Protein AF-A0A419WF63-F1 (afdb_monomer)

Mean predicted aligned error: 5.13 Å

Nearest PDB structures (foldseek):
  6sdk-assembly1_B  TM=6.895E-01  e=1.763E-03  Bacillus subtilis subsp. subtilis str. 168
  7bnk-assembly1_B  TM=6.794E-01  e=8.499E-03  Myxococcus xanthus DK 1622
  7o0n-assembly1_B  TM=6.774E-01  e=3.593E-02  Myxococcus xanthus DK 1622
  6ky4-assembly1_A  TM=5.659E-01  e=2.589E-02  Arabidopsis thaliana
  4dlp-assembly2_B  TM=2.815E-01  e=1.608E+00  Brucella abortus 2308

pLDDT: mean 89.24, std 10.13, range [53.69, 98.31]

Radius of gyration: 15.7 Å; Cα contacts (8 Å, |Δi|>4): 218; chains: 1; bounding box: 46×30×41 Å

Organism: NCBI:txid1117708

Solvent-accessible surface area (backbone atoms only — not comparable to full-atom values): 8240 Å² total; per-residue (Å²): 133,86,55,66,66,79,75,42,56,89,42,54,44,80,45,78,45,80,51,104,86,47,76,48,74,48,47,28,34,39,41,54,63,49,49,36,69,74,64,72,48,80,87,48,65,48,57,63,70,63,48,51,56,51,47,52,51,39,29,74,73,64,76,38,81,60,67,43,36,78,77,66,29,45,83,47,78,40,52,57,87,65,46,28,40,58,71,53,59,42,48,77,80,53,86,74,91,60,62,74,84,54,64,25,34,31,42,36,42,96,90,47,39,31,56,74,43,47,64,59,38,53,50,54,33,51,77,71,68,48,60,62,45,51,21,27,31,39,78,54,134

Structure (mmCIF, N/CA/C/O backbone):
data_AF-A0A419WF63-F1
#
_entry.id   AF-A0A419WF63-F1
#
loop_
_atom_site.group_PDB
_atom_site.id
_atom_site.type_symbol
_atom_site.label_atom_id
_atom_site.label_alt_id
_atom_site.label_comp_id
_atom_site.label_asym_id
_atom_site.label_entity_id
_atom_site.label_seq_id
_atom_site.pdbx_PDB_ins_code
_atom_site.Cartn_x
_atom_site.Cartn_y
_atom_site.Cartn_z
_atom_site.occupancy
_atom_site.B_iso_or_equiv
_atom_site.auth_seq_id
_atom_site.auth_comp_id
_atom_site.auth_asym_id
_atom_site.auth_atom_id
_atom_site.pdbx_PDB_model_num
ATOM 1 N N . MET A 1 1 ? 4.260 -15.904 -16.382 1.00 57.34 1 MET A N 1
ATOM 2 C CA . MET A 1 1 ? 3.891 -14.685 -15.631 1.00 57.34 1 MET A CA 1
ATOM 3 C C . MET A 1 1 ? 4.779 -13.589 -16.200 1.00 57.34 1 MET A C 1
ATOM 5 O O . MET A 1 1 ? 5.978 -13.818 -16.216 1.00 57.34 1 MET A O 1
ATOM 9 N N . MET A 1 2 ? 4.227 -12.535 -16.814 1.00 60.78 2 MET A N 1
ATOM 10 C CA . MET A 1 2 ? 5.056 -11.468 -17.409 1.00 60.78 2 MET A CA 1
ATOM 11 C C . MET A 1 2 ? 5.695 -10.634 -16.300 1.00 60.78 2 MET A C 1
ATOM 13 O O . MET A 1 2 ? 5.027 -10.343 -15.305 1.00 60.78 2 MET A O 1
ATOM 17 N N . ASP A 1 3 ? 6.964 -10.277 -16.475 1.00 82.31 3 ASP A N 1
ATOM 18 C CA . ASP A 1 3 ? 7.713 -9.463 -15.522 1.00 82.31 3 ASP A CA 1
ATOM 19 C C . ASP A 1 3 ? 7.171 -8.023 -15.523 1.00 82.31 3 ASP A C 1
ATOM 21 O O . ASP A 1 3 ? 6.887 -7.441 -16.575 1.00 82.31 3 ASP A O 1
ATOM 25 N N . VAL A 1 4 ? 7.013 -7.430 -14.337 1.00 85.00 4 VAL A N 1
ATOM 26 C CA . VAL A 1 4 ? 6.585 -6.031 -14.203 1.00 85.00 4 VAL A CA 1
ATOM 27 C C . VAL A 1 4 ? 7.586 -5.078 -14.855 1.00 85.00 4 VAL A C 1
ATOM 29 O O . VAL A 1 4 ? 7.183 -4.040 -15.377 1.00 85.00 4 VAL A O 1
ATOM 32 N N . ARG A 1 5 ? 8.864 -5.471 -14.901 1.00 87.44 5 ARG A N 1
ATOM 33 C CA . ARG A 1 5 ? 9.938 -4.719 -15.550 1.00 87.44 5 ARG A CA 1
ATOM 34 C C . ARG A 1 5 ? 9.755 -4.610 -17.056 1.00 87.44 5 ARG A C 1
ATOM 36 O O . ARG A 1 5 ? 10.025 -3.568 -17.639 1.00 87.44 5 ARG A O 1
ATOM 43 N N . GLU A 1 6 ? 9.268 -5.678 -17.681 1.00 88.25 6 GLU A N 1
ATOM 44 C CA . GLU A 1 6 ? 8.991 -5.704 -19.118 1.00 88.25 6 GLU A CA 1
ATOM 45 C C . GLU A 1 6 ? 7.704 -4.952 -19.453 1.00 88.25 6 GLU A C 1
ATOM 47 O O . GLU A 1 6 ? 7.590 -4.338 -20.512 1.00 88.25 6 GLU A O 1
ATOM 52 N N . ARG A 1 7 ? 6.714 -5.016 -18.555 1.00 88.06 7 ARG A N 1
ATOM 53 C CA . ARG A 1 7 ? 5.381 -4.463 -18.803 1.00 88.06 7 ARG A CA 1
ATOM 54 C C . ARG A 1 7 ? 5.281 -2.962 -18.534 1.00 88.06 7 ARG A C 1
ATOM 56 O O . ARG A 1 7 ? 4.489 -2.308 -19.204 1.00 88.06 7 ARG A O 1
ATOM 63 N N . PHE A 1 8 ? 6.036 -2.449 -17.565 1.00 90.12 8 PHE A N 1
ATOM 64 C CA . PHE A 1 8 ? 6.005 -1.042 -17.152 1.00 90.12 8 PHE A CA 1
ATOM 65 C C . PHE A 1 8 ? 7.417 -0.451 -16.996 1.00 90.12 8 PHE A C 1
ATOM 67 O O . PHE A 1 8 ? 7.737 0.085 -15.928 1.00 90.12 8 PHE A O 1
ATOM 74 N N . PRO A 1 9 ? 8.290 -0.558 -18.016 1.00 91.50 9 PRO A N 1
ATOM 75 C CA . PRO A 1 9 ? 9.670 -0.081 -17.930 1.00 91.50 9 PRO A CA 1
ATOM 76 C C . PRO A 1 9 ? 9.757 1.421 -17.627 1.00 91.50 9 PRO A C 1
ATOM 78 O O . PRO A 1 9 ? 10.690 1.873 -16.972 1.00 91.50 9 PRO A O 1
ATOM 81 N N . GLU A 1 10 ? 8.766 2.202 -18.056 1.00 92.62 10 GLU A N 1
ATOM 82 C CA . GLU A 1 10 ? 8.685 3.645 -17.840 1.00 92.62 10 GLU A CA 1
ATOM 83 C C . GLU A 1 10 ? 8.374 4.039 -16.390 1.00 92.62 10 GLU A C 1
ATOM 85 O O . GLU A 1 10 ? 8.573 5.191 -16.005 1.00 92.62 10 GLU A O 1
ATOM 90 N N . LEU A 1 11 ? 7.871 3.098 -15.587 1.00 93.75 11 LEU A N 1
ATOM 91 C CA . LEU A 1 11 ? 7.543 3.324 -14.180 1.00 93.75 11 LEU A CA 1
ATOM 92 C C . LEU A 1 11 ? 8.680 2.918 -13.238 1.00 93.75 11 LEU A C 1
ATOM 94 O O . LEU A 1 11 ? 8.562 3.140 -12.030 1.00 93.75 11 LEU A O 1
ATOM 98 N N . LEU A 1 12 ? 9.747 2.315 -13.767 1.00 92.50 12 LEU A N 1
ATOM 99 C CA . LEU A 1 12 ? 10.882 1.836 -12.988 1.00 92.50 12 LEU A CA 1
ATOM 100 C C . LEU A 1 12 ? 11.813 2.983 -12.599 1.00 92.50 12 LEU A C 1
ATOM 102 O O . LEU A 1 12 ? 12.101 3.882 -13.390 1.00 92.50 12 LEU A O 1
ATOM 106 N N . GLN A 1 13 ? 12.326 2.919 -11.376 1.00 88.31 13 GLN A N 1
ATOM 107 C CA . GLN A 1 13 ? 13.391 3.785 -10.890 1.00 88.31 13 GLN A CA 1
ATOM 108 C C . GLN A 1 13 ? 14.391 2.953 -10.097 1.00 88.31 13 GLN A C 1
ATOM 110 O O . GLN A 1 13 ? 14.017 2.211 -9.190 1.00 88.31 13 GLN A O 1
ATOM 115 N N . THR A 1 14 ? 15.674 3.105 -10.402 1.00 83.25 14 THR A N 1
ATOM 116 C CA . THR A 1 14 ? 16.739 2.492 -9.605 1.00 83.25 14 THR A CA 1
ATOM 117 C C . THR A 1 14 ? 17.102 3.426 -8.461 1.00 83.25 14 THR A C 1
ATOM 119 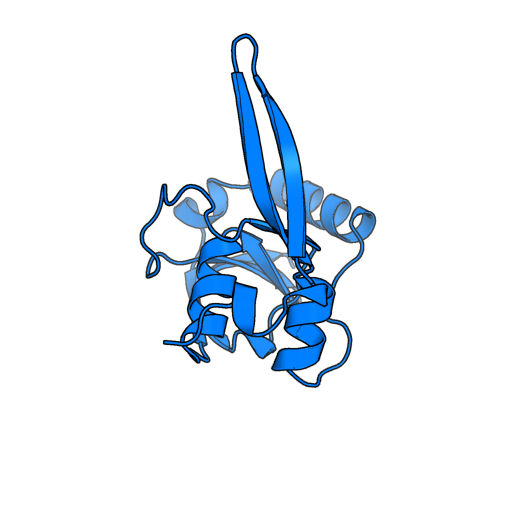O O . THR A 1 14 ? 17.453 4.585 -8.691 1.00 83.25 14 THR A O 1
ATOM 122 N N . ARG A 1 15 ? 17.039 2.929 -7.224 1.00 78.25 15 ARG A N 1
ATOM 123 C CA . ARG A 1 15 ? 17.552 3.633 -6.048 1.00 78.25 15 ARG A CA 1
ATOM 124 C C . ARG A 1 15 ? 18.848 3.006 -5.576 1.00 78.25 15 ARG A C 1
ATOM 126 O O . ARG A 1 15 ? 18.944 1.793 -5.417 1.00 78.25 15 ARG A O 1
ATOM 133 N N . GLU A 1 16 ? 19.819 3.859 -5.282 1.00 76.44 16 GLU A N 1
ATOM 134 C CA . GLU A 1 16 ? 21.054 3.471 -4.615 1.00 76.44 16 GLU A CA 1
ATOM 135 C C . GLU A 1 16 ? 20.925 3.722 -3.113 1.00 76.44 16 GLU A C 1
ATOM 137 O O . GLU A 1 16 ? 20.602 4.827 -2.672 1.00 76.44 16 GLU A O 1
ATOM 142 N N . TYR A 1 17 ? 21.185 2.695 -2.310 1.00 68.31 17 TYR A N 1
ATOM 143 C CA . TYR A 1 17 ? 21.267 2.809 -0.862 1.00 68.31 17 TYR A CA 1
ATOM 144 C C . TYR A 1 17 ? 22.699 2.566 -0.403 1.00 68.31 17 TYR A C 1
ATOM 146 O O . TYR A 1 17 ? 23.250 1.475 -0.571 1.00 68.31 17 TYR A O 1
ATOM 154 N N . VAL A 1 18 ? 23.298 3.597 0.190 1.00 73.12 18 VAL A N 1
ATOM 155 C CA . VAL A 1 18 ? 24.659 3.539 0.723 1.00 73.12 18 VAL A CA 1
ATOM 156 C C . VAL A 1 18 ? 24.606 3.013 2.153 1.00 73.12 18 VAL A C 1
ATOM 158 O O . VAL A 1 18 ? 24.141 3.692 3.068 1.00 73.12 18 VAL A O 1
ATOM 161 N N . LYS A 1 19 ? 25.108 1.797 2.358 1.00 67.56 19 LYS A N 1
ATOM 162 C CA . LYS A 1 19 ? 25.420 1.253 3.682 1.00 67.56 19 LYS A CA 1
ATOM 163 C C . LYS A 1 19 ? 26.885 1.531 4.021 1.00 67.56 19 LYS A C 1
ATOM 165 O O . LYS A 1 19 ? 27.690 1.736 3.116 1.00 67.56 19 LYS A O 1
ATOM 170 N N . PRO A 1 20 ? 27.290 1.429 5.303 1.00 68.69 20 PRO A N 1
ATOM 171 C CA . PRO A 1 20 ? 28.666 1.700 5.735 1.00 68.69 20 PRO A CA 1
ATOM 172 C C . PRO A 1 20 ? 29.787 0.899 5.035 1.00 68.69 20 PRO A C 1
ATOM 174 O O . PRO A 1 20 ? 30.954 1.191 5.277 1.00 68.69 20 PRO A O 1
ATOM 177 N N . LYS A 1 21 ? 29.475 -0.120 4.212 1.00 71.38 21 LYS A N 1
ATOM 178 C CA . LYS A 1 21 ? 30.453 -0.962 3.490 1.00 71.38 21 LYS A CA 1
ATOM 179 C C . LYS A 1 21 ? 30.020 -1.410 2.083 1.00 71.38 21 LYS A C 1
ATOM 181 O O . LYS A 1 21 ? 30.763 -2.145 1.443 1.00 71.38 21 LYS A O 1
ATOM 186 N N . GLU A 1 22 ? 28.841 -1.013 1.611 1.00 67.44 22 GLU A N 1
ATOM 187 C CA . GLU A 1 22 ? 28.312 -1.435 0.309 1.00 67.44 22 GLU A CA 1
ATOM 188 C C . GLU A 1 22 ? 27.310 -0.406 -0.223 1.00 67.44 22 GLU A C 1
ATOM 190 O O . GLU A 1 22 ? 26.554 0.184 0.550 1.00 67.44 22 GLU A O 1
ATOM 195 N N . THR A 1 23 ? 27.278 -0.221 -1.540 1.00 69.31 23 THR A N 1
ATOM 196 C CA . THR A 1 23 ? 26.152 0.429 -2.216 1.00 69.31 23 THR A CA 1
ATOM 197 C C . THR A 1 23 ? 25.271 -0.672 -2.779 1.00 69.31 23 THR A C 1
ATOM 199 O O . THR A 1 23 ? 25.721 -1.460 -3.609 1.00 69.31 23 THR A O 1
ATOM 202 N N . VAL A 1 24 ? 24.024 -0.740 -2.321 1.00 71.75 24 VAL A N 1
ATOM 203 C CA . VAL A 1 24 ? 23.032 -1.682 -2.845 1.00 71.75 24 VAL A CA 1
ATOM 204 C C . VAL A 1 24 ? 22.085 -0.903 -3.741 1.00 71.75 24 VAL A C 1
ATOM 206 O O . VAL A 1 24 ? 21.424 0.026 -3.279 1.00 71.75 24 VAL A O 1
ATOM 209 N N . SER A 1 25 ? 22.030 -1.273 -5.018 1.00 72.44 25 SER A N 1
ATOM 210 C CA . SER A 1 25 ? 21.000 -0.779 -5.930 1.00 72.44 25 SER A CA 1
ATOM 211 C C . SER A 1 25 ? 19.788 -1.694 -5.853 1.00 72.44 25 SER A C 1
ATOM 213 O O . SER A 1 25 ? 19.939 -2.913 -5.923 1.00 72.44 25 SER A O 1
ATOM 215 N N . TYR A 1 26 ? 18.597 -1.123 -5.724 1.00 76.88 26 TYR A N 1
ATOM 216 C CA . TYR A 1 26 ? 17.349 -1.861 -5.877 1.00 76.88 26 TYR A CA 1
ATOM 217 C C . TYR A 1 26 ? 16.387 -1.079 -6.762 1.00 76.88 26 TYR A C 1
ATOM 219 O O . TYR A 1 26 ? 16.403 0.153 -6.802 1.00 76.88 26 TYR A O 1
ATOM 227 N N . GLU A 1 27 ? 15.564 -1.810 -7.502 1.00 87.00 27 GLU A N 1
ATOM 228 C CA . GLU A 1 27 ? 14.550 -1.219 -8.364 1.00 87.00 27 GLU A CA 1
ATOM 229 C C . GLU A 1 27 ? 13.253 -1.016 -7.586 1.00 87.00 27 GLU A C 1
ATOM 231 O O . GLU A 1 27 ? 12.747 -1.921 -6.913 1.00 87.00 27 GLU A O 1
ATOM 236 N N . GLU A 1 28 ? 12.701 0.183 -7.704 1.00 91.75 28 GLU A N 1
ATOM 237 C CA . GLU A 1 28 ? 11.350 0.522 -7.290 1.00 91.75 28 GLU A CA 1
ATOM 238 C C . GLU A 1 28 ? 10.475 0.760 -8.517 1.00 91.75 28 GLU A C 1
ATOM 240 O O . GLU A 1 28 ? 10.945 1.158 -9.582 1.00 91.75 28 GLU A O 1
ATOM 245 N N . ILE A 1 29 ? 9.173 0.567 -8.341 1.00 93.25 29 ILE A N 1
ATOM 246 C CA . ILE A 1 29 ? 8.160 1.031 -9.279 1.00 93.25 29 ILE A CA 1
ATOM 247 C C . ILE A 1 29 ? 7.446 2.254 -8.705 1.00 93.25 29 ILE A C 1
ATOM 249 O O . ILE A 1 29 ? 7.163 2.314 -7.503 1.00 93.25 29 ILE A O 1
ATOM 253 N N . ASN A 1 30 ? 7.093 3.211 -9.564 1.00 94.94 30 ASN A N 1
ATOM 254 C CA . ASN A 1 30 ? 6.113 4.243 -9.241 1.00 94.94 30 ASN A CA 1
ATOM 255 C C . ASN A 1 30 ? 4.731 3.594 -9.071 1.00 94.94 30 ASN A C 1
ATOM 257 O O . ASN A 1 30 ? 3.987 3.373 -10.030 1.00 94.94 30 ASN A O 1
ATOM 261 N N . PHE A 1 31 ? 4.400 3.272 -7.825 1.00 94.62 31 PHE A N 1
ATOM 262 C CA . PHE A 1 31 ? 3.196 2.547 -7.458 1.00 94.62 31 PHE A CA 1
ATOM 263 C C . PHE A 1 31 ? 1.925 3.369 -7.692 1.00 94.62 31 PHE A C 1
ATOM 265 O O . PHE A 1 31 ? 0.897 2.794 -8.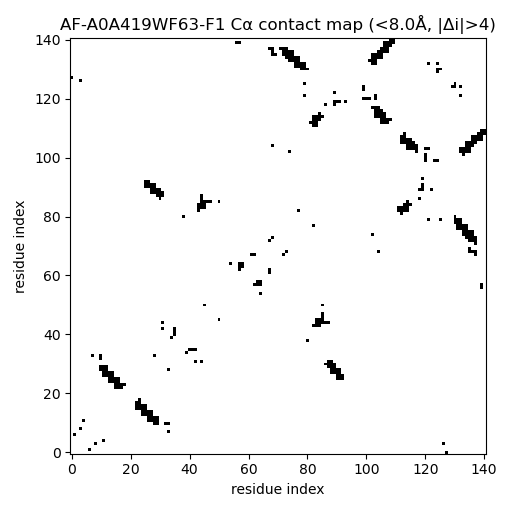044 1.00 94.62 31 PHE A O 1
ATOM 272 N N . ARG A 1 32 ? 1.990 4.704 -7.574 1.00 95.31 32 ARG A N 1
ATOM 273 C CA . ARG A 1 32 ? 0.856 5.601 -7.868 1.00 95.31 32 ARG A CA 1
ATOM 274 C C . ARG A 1 32 ? 0.431 5.523 -9.322 1.00 95.31 32 ARG A C 1
ATOM 276 O O . ARG A 1 32 ? -0.735 5.253 -9.611 1.00 95.31 32 ARG A O 1
ATOM 283 N N . GLU A 1 33 ? 1.379 5.691 -10.236 1.00 94.69 33 GLU A N 1
ATOM 284 C CA . GLU A 1 33 ? 1.088 5.599 -11.667 1.00 94.69 33 GLU A CA 1
ATOM 285 C C . GLU A 1 33 ? 0.736 4.166 -12.084 1.00 94.69 33 GLU A C 1
ATOM 287 O O . GLU A 1 33 ? -0.231 3.966 -12.820 1.00 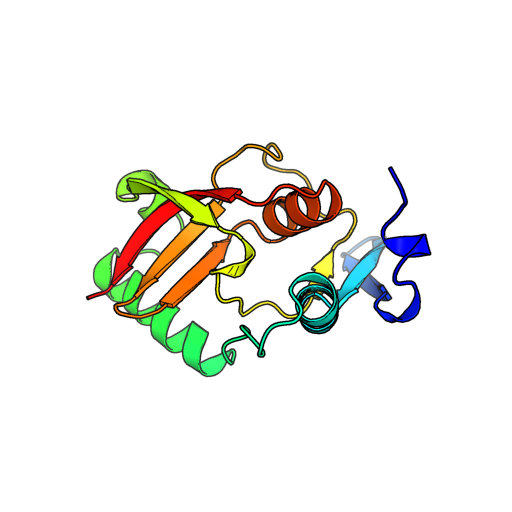94.69 33 GLU A O 1
ATOM 292 N N . PHE A 1 34 ? 1.420 3.161 -11.532 1.00 94.25 34 PHE A N 1
ATOM 293 C CA . PHE A 1 34 ? 1.080 1.753 -11.750 1.00 94.25 34 PHE A CA 1
ATOM 294 C C . PHE A 1 34 ? -0.372 1.442 -11.345 1.00 94.25 34 PHE A C 1
ATOM 296 O O . PHE A 1 34 ? -1.141 0.894 -12.137 1.00 94.25 34 PHE A O 1
ATOM 303 N N . ALA A 1 35 ? -0.785 1.831 -10.135 1.00 92.56 35 ALA A N 1
ATOM 304 C CA . ALA A 1 35 ? -2.134 1.588 -9.631 1.00 92.56 35 ALA A CA 1
ATOM 305 C C . ALA A 1 35 ? -3.201 2.294 -10.481 1.00 92.56 35 ALA A C 1
ATOM 307 O O . ALA A 1 35 ? -4.235 1.694 -10.781 1.00 92.56 35 ALA A O 1
ATOM 308 N N . LYS A 1 36 ? -2.943 3.531 -10.930 1.00 91.94 36 LYS A N 1
ATOM 309 C CA . LYS A 1 36 ? -3.840 4.268 -11.838 1.00 91.94 36 LYS A CA 1
ATOM 310 C C . LYS A 1 36 ? -4.030 3.535 -13.167 1.00 91.94 36 LYS A C 1
ATOM 312 O O . LYS A 1 36 ? -5.167 3.374 -13.614 1.00 91.94 36 LYS A O 1
ATOM 317 N N . GLN A 1 37 ? -2.945 3.039 -13.769 1.00 91.62 37 GLN A N 1
ATOM 318 C CA . GLN A 1 37 ? -3.015 2.278 -15.019 1.00 91.62 37 GLN A CA 1
ATOM 319 C C . GLN A 1 37 ? -3.779 0.952 -14.852 1.00 91.62 37 GLN A C 1
ATOM 321 O O . GLN A 1 37 ? -4.595 0.596 -15.707 1.00 91.62 37 GLN A O 1
ATOM 326 N N . ILE A 1 38 ? -3.554 0.228 -13.749 1.00 91.94 38 ILE A N 1
ATOM 327 C CA . ILE A 1 38 ? -4.176 -1.082 -13.505 1.00 91.94 38 ILE A CA 1
ATOM 328 C C . ILE A 1 38 ? -5.653 -0.966 -13.115 1.00 91.94 38 ILE A C 1
ATOM 330 O O . ILE A 1 38 ? -6.490 -1.695 -13.651 1.00 91.94 38 ILE A O 1
ATOM 334 N N . PHE A 1 39 ? -5.995 -0.076 -12.182 1.00 90.31 39 PHE A N 1
ATOM 335 C CA . PHE A 1 39 ? -7.359 0.026 -11.659 1.00 90.31 39 PHE A CA 1
ATOM 336 C C . PHE A 1 39 ? -8.285 0.871 -12.529 1.00 90.31 39 PHE A C 1
ATOM 338 O O . PHE A 1 39 ? -9.500 0.771 -12.356 1.00 90.31 39 PHE A O 1
ATOM 345 N N . LYS A 1 40 ? -7.740 1.671 -13.460 1.00 89.00 40 LYS A N 1
ATOM 346 C CA . LYS A 1 40 ? -8.506 2.615 -14.291 1.00 89.00 40 LYS A CA 1
ATOM 347 C C . LYS A 1 40 ? -9.448 3.481 -13.443 1.00 89.00 40 LYS A C 1
ATOM 349 O O . LYS A 1 40 ? -10.601 3.698 -13.810 1.00 89.00 40 LYS A O 1
ATOM 354 N N . SER A 1 41 ? -8.973 3.901 -12.273 1.00 80.44 41 SER A N 1
ATOM 355 C CA . SER A 1 41 ? -9.743 4.665 -11.296 1.00 80.44 41 SER A CA 1
ATOM 356 C C . SER A 1 41 ? -9.106 6.019 -11.031 1.00 80.44 41 SER A C 1
ATOM 358 O O . SER A 1 41 ? -7.933 6.231 -11.342 1.00 80.44 41 SER A O 1
ATOM 360 N N . ASP A 1 42 ? -9.870 6.885 -10.368 1.00 82.62 42 ASP A N 1
ATOM 361 C CA . ASP A 1 42 ? -9.339 8.095 -9.753 1.00 82.62 42 ASP A CA 1
ATOM 362 C C . ASP A 1 42 ? -8.190 7.775 -8.794 1.00 82.62 42 ASP A C 1
ATOM 364 O O . ASP A 1 42 ? -8.025 6.644 -8.316 1.00 82.62 42 ASP A O 1
ATOM 368 N N . ASP A 1 43 ? -7.400 8.806 -8.528 1.00 88.25 43 ASP A N 1
ATOM 369 C CA . ASP A 1 43 ? -6.236 8.730 -7.670 1.00 88.25 43 ASP A CA 1
ATOM 370 C C . ASP A 1 43 ? -6.623 8.384 -6.225 1.00 88.25 43 ASP A C 1
ATOM 372 O O . ASP A 1 43 ? -7.369 9.112 -5.569 1.00 88.25 43 ASP A O 1
ATOM 376 N N . LYS A 1 44 ? -6.120 7.247 -5.734 1.00 92.12 44 LYS A N 1
ATOM 377 C CA . LYS A 1 44 ? -6.385 6.741 -4.376 1.00 92.12 44 LYS A CA 1
ATOM 378 C C . LYS A 1 44 ? -5.244 7.023 -3.409 1.00 92.12 44 LYS A C 1
ATOM 380 O O . LYS A 1 44 ? -5.180 6.397 -2.351 1.00 92.12 44 LYS A O 1
ATOM 385 N N . PHE A 1 45 ? -4.341 7.932 -3.768 1.00 95.62 45 PHE A N 1
ATOM 386 C CA . PHE A 1 45 ? -3.215 8.299 -2.927 1.00 95.62 45 PHE A CA 1
ATOM 387 C C . PHE A 1 45 ? -3.579 9.483 -2.036 1.00 95.62 45 PHE A C 1
ATOM 389 O O . PHE A 1 45 ? -3.984 10.536 -2.522 1.00 95.62 45 PHE A O 1
ATOM 396 N N . ILE A 1 46 ? -3.463 9.288 -0.726 1.00 94.75 46 ILE A N 1
ATOM 397 C CA . ILE A 1 46 ? -3.567 10.360 0.261 1.00 94.75 46 ILE A CA 1
ATOM 398 C C . ILE A 1 46 ? -2.213 11.052 0.400 1.00 94.75 46 ILE A C 1
ATOM 400 O O . ILE A 1 46 ? -1.162 10.422 0.267 1.00 94.75 46 ILE A O 1
ATOM 404 N N . GLU A 1 47 ? -2.247 12.350 0.681 1.00 94.50 47 GLU A N 1
ATOM 405 C CA . GLU A 1 47 ? -1.037 13.137 0.884 1.00 94.50 47 GLU A CA 1
ATOM 406 C C . GLU A 1 47 ? -0.334 12.738 2.189 1.00 94.50 47 GLU A C 1
ATOM 408 O O . GLU A 1 47 ? -0.972 12.362 3.176 1.00 94.50 47 GLU A O 1
ATOM 413 N N . LEU A 1 48 ? 0.998 12.842 2.214 1.00 91.00 48 LEU A N 1
ATOM 414 C CA . LEU A 1 48 ? 1.800 12.384 3.355 1.00 91.00 48 LEU A CA 1
ATOM 415 C C . LEU A 1 48 ? 1.437 13.115 4.657 1.00 91.00 48 LEU A C 1
ATOM 417 O O . LEU A 1 48 ? 1.378 12.498 5.715 1.00 91.00 48 LEU A O 1
ATOM 421 N N . ASN A 1 49 ? 1.135 14.412 4.578 1.00 94.38 49 ASN A N 1
ATOM 422 C CA . ASN A 1 49 ? 0.715 15.189 5.745 1.00 94.38 49 ASN A CA 1
ATOM 423 C C . ASN A 1 49 ? -0.607 14.673 6.335 1.00 94.38 49 ASN A C 1
ATOM 425 O O . ASN A 1 49 ? -0.731 14.578 7.554 1.00 94.38 49 ASN A O 1
ATOM 429 N N . ASP A 1 50 ? -1.570 14.294 5.487 1.00 93.75 50 ASP A N 1
ATOM 430 C CA . ASP A 1 50 ? -2.837 13.708 5.939 1.00 93.75 50 ASP A CA 1
ATOM 431 C C . ASP A 1 50 ? -2.593 12.350 6.610 1.00 93.75 50 ASP A C 1
ATOM 433 O O . ASP A 1 50 ? -3.191 12.038 7.643 1.00 93.75 50 ASP A O 1
ATOM 437 N N . PHE A 1 51 ? -1.682 11.549 6.049 1.00 94.88 51 PHE A N 1
ATOM 438 C CA . PHE A 1 51 ? -1.286 10.272 6.635 1.00 94.88 51 PHE A CA 1
ATOM 439 C C . PHE A 1 51 ? -0.626 10.433 8.010 1.00 94.88 51 PHE A C 1
ATOM 441 O O . PHE A 1 51 ? -0.972 9.698 8.934 1.00 94.88 51 PHE A O 1
ATOM 448 N N . GLU A 1 52 ? 0.270 11.405 8.191 1.00 95.19 52 GLU A N 1
ATOM 449 C CA . GLU A 1 52 ? 0.916 11.641 9.488 1.00 95.19 52 GLU A CA 1
ATOM 450 C C . GLU A 1 52 ? -0.100 12.010 10.581 1.00 95.19 52 GLU A C 1
ATOM 452 O O . GLU A 1 52 ? 0.001 11.517 11.704 1.00 95.19 52 GLU A O 1
ATOM 457 N N . VAL A 1 53 ? -1.145 12.783 10.261 1.00 95.69 53 VAL A N 1
ATOM 458 C CA . VAL A 1 53 ? -2.242 13.073 11.209 1.00 95.69 53 VAL A CA 1
ATOM 459 C C . VAL A 1 53 ? -2.979 11.794 11.628 1.00 95.69 53 VAL A C 1
ATOM 461 O O . VAL A 1 53 ? -3.286 11.595 12.810 1.00 95.69 53 VAL A O 1
ATOM 464 N N . ILE A 1 54 ? -3.240 10.896 10.675 1.00 94.94 54 ILE A N 1
ATOM 465 C CA . ILE A 1 54 ? -3.865 9.594 10.945 1.00 94.94 54 ILE A CA 1
ATOM 466 C C . ILE A 1 54 ? -2.948 8.748 11.832 1.00 94.94 54 ILE A C 1
ATOM 468 O O . ILE A 1 54 ? -3.399 8.200 12.837 1.00 94.94 54 ILE A O 1
ATOM 472 N N . ARG A 1 55 ? -1.654 8.688 11.512 1.00 95.50 55 ARG A N 1
ATOM 473 C CA . ARG A 1 55 ? -0.653 7.947 12.283 1.00 95.50 55 ARG A CA 1
ATOM 474 C C . ARG A 1 55 ? -0.576 8.425 13.733 1.00 95.50 55 ARG A C 1
ATOM 476 O O . ARG A 1 55 ? -0.605 7.599 14.642 1.00 95.50 55 ARG A O 1
ATOM 483 N N . GLN A 1 56 ? -0.556 9.738 13.969 1.00 96.38 56 GLN A N 1
ATOM 484 C CA . GLN A 1 56 ? -0.585 10.284 15.332 1.00 96.38 56 GLN A CA 1
ATOM 485 C C . GLN A 1 56 ? -1.867 9.903 16.082 1.00 96.38 56 GLN A C 1
ATOM 487 O O . GLN A 1 56 ? -1.822 9.611 17.276 1.00 96.38 56 GLN A O 1
ATOM 492 N N . SER A 1 57 ? -3.002 9.831 15.384 1.00 95.69 57 SER A N 1
ATOM 493 C CA . SER A 1 57 ? -4.273 9.401 15.978 1.00 95.69 57 SER A CA 1
ATOM 494 C C . SER A 1 57 ? -4.249 7.921 16.391 1.00 95.69 57 SER A C 1
ATOM 496 O O . SER A 1 57 ? -4.784 7.575 17.445 1.00 95.69 57 SER A O 1
ATOM 498 N N . ILE A 1 58 ? -3.579 7.052 15.624 1.00 95.94 58 ILE A N 1
ATOM 499 C CA . ILE A 1 58 ? -3.348 5.639 15.987 1.00 95.94 58 ILE A CA 1
ATOM 500 C C . ILE A 1 58 ? -2.504 5.556 17.255 1.00 95.94 58 ILE A C 1
ATOM 502 O O . ILE A 1 58 ? -2.915 4.909 18.215 1.00 95.94 58 ILE A O 1
ATOM 506 N N . ILE A 1 59 ? -1.371 6.264 17.293 1.00 96.50 59 ILE A N 1
ATOM 507 C CA . ILE A 1 59 ? -0.488 6.299 18.467 1.00 96.50 59 ILE A CA 1
ATOM 508 C C . ILE A 1 59 ? -1.253 6.802 19.694 1.00 96.50 59 ILE A C 1
ATOM 510 O O . ILE A 1 59 ? -1.177 6.191 20.754 1.00 96.50 59 ILE A O 1
ATOM 514 N N . SER A 1 60 ? -2.044 7.867 19.555 1.00 96.56 60 SER A N 1
ATOM 515 C CA . SER A 1 60 ? -2.845 8.398 20.661 1.00 96.56 60 SER A CA 1
ATOM 516 C C . SER A 1 60 ? -3.929 7.428 21.145 1.00 96.56 60 SER A C 1
ATOM 518 O O . SER A 1 60 ? -4.280 7.465 22.321 1.00 96.56 60 SER A O 1
ATOM 520 N N . THR A 1 61 ? -4.486 6.596 20.259 1.00 95.88 61 THR A N 1
ATOM 521 C CA . THR A 1 61 ? -5.597 5.682 20.580 1.00 95.88 61 THR A CA 1
ATOM 522 C C . THR A 1 61 ? -5.100 4.354 21.151 1.00 95.88 61 THR A C 1
ATOM 524 O O . THR A 1 61 ? -5.697 3.818 22.082 1.00 95.88 61 THR A O 1
ATOM 527 N N . PHE A 1 62 ? -4.006 3.819 20.605 1.00 95.44 62 PHE A N 1
ATOM 528 C CA . PHE A 1 62 ? -3.524 2.465 20.892 1.00 95.44 62 PHE A CA 1
ATOM 529 C C . PHE A 1 62 ? -2.144 2.425 21.568 1.00 95.44 62 PHE A C 1
ATOM 531 O O . PHE A 1 62 ? -1.687 1.356 21.961 1.00 95.44 62 PHE A O 1
ATOM 538 N N . GLY A 1 63 ? -1.459 3.564 21.701 1.00 95.56 63 GLY A N 1
ATOM 539 C CA . GLY A 1 63 ? -0.122 3.677 22.297 1.00 95.56 63 GLY A CA 1
ATOM 540 C C . GLY A 1 63 ? 1.036 3.285 21.371 1.00 95.56 63 GLY A C 1
ATOM 541 O O . GLY A 1 63 ? 2.193 3.503 21.721 1.00 95.56 63 GLY A O 1
ATOM 542 N N . ASN A 1 64 ? 0.751 2.722 20.195 1.00 95.00 64 ASN A N 1
ATOM 543 C CA . ASN A 1 64 ? 1.726 2.353 19.169 1.00 95.00 64 ASN A CA 1
ATOM 544 C C . ASN A 1 64 ? 1.055 2.337 17.780 1.00 95.00 64 ASN A C 1
ATOM 546 O O . ASN A 1 64 ? -0.173 2.295 17.698 1.00 95.00 64 ASN A O 1
ATOM 550 N N . ASP A 1 65 ? 1.840 2.365 16.701 1.00 92.12 65 ASP A N 1
ATOM 551 C CA . 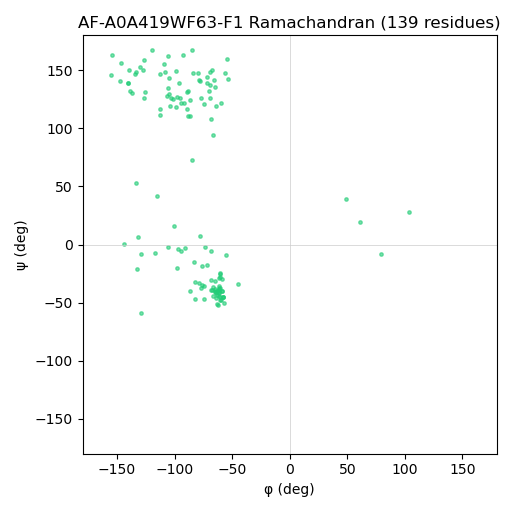ASP A 1 65 ? 1.332 2.435 15.323 1.00 92.12 65 ASP A CA 1
ATOM 552 C C . ASP A 1 65 ? 1.441 1.126 14.528 1.00 92.12 65 ASP A C 1
ATOM 554 O O . ASP A 1 65 ? 0.974 1.078 13.399 1.00 92.12 65 ASP A O 1
ATOM 558 N N . THR A 1 66 ? 2.013 0.063 15.100 1.00 91.94 66 THR A N 1
ATOM 559 C CA . THR A 1 66 ? 2.299 -1.185 14.372 1.00 91.94 66 THR A CA 1
ATOM 560 C C . THR A 1 66 ? 1.775 -2.418 15.108 1.00 91.94 66 THR A C 1
ATOM 562 O O . THR A 1 66 ? 0.926 -3.132 14.581 1.00 91.94 66 THR A O 1
ATOM 565 N N . SER A 1 67 ? 2.223 -2.664 16.342 1.00 94.81 67 SER A N 1
ATOM 566 C CA . SER A 1 67 ? 1.794 -3.818 17.151 1.00 94.81 67 SER A CA 1
ATOM 567 C C . SER A 1 67 ? 0.284 -3.835 17.428 1.00 94.81 67 SER A C 1
ATOM 569 O O . SER A 1 67 ? -0.309 -4.896 17.592 1.00 94.81 67 SER A O 1
ATOM 571 N N . CYS A 1 68 ? -0.378 -2.676 17.408 1.00 95.50 68 CYS A N 1
ATOM 572 C CA . CYS A 1 68 ? -1.816 -2.544 17.622 1.00 95.50 68 CYS A CA 1
ATOM 573 C C . CYS A 1 68 ? -2.656 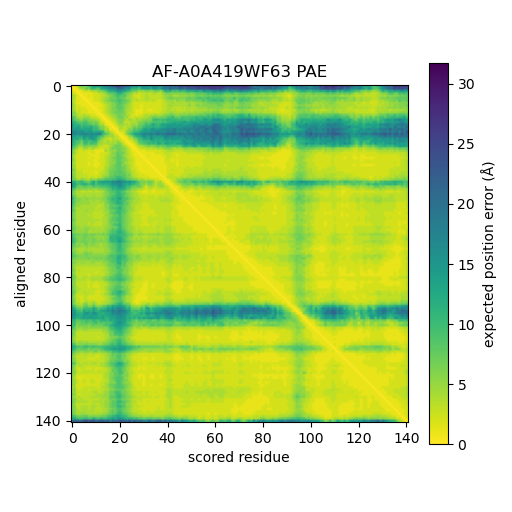-3.306 16.585 1.00 95.50 68 CYS A C 1
ATOM 575 O O . CYS A 1 68 ? -3.750 -3.760 16.918 1.00 95.50 68 CYS A O 1
ATOM 577 N N . PHE A 1 69 ? -2.150 -3.508 15.365 1.00 96.69 69 PHE A N 1
ATOM 578 C CA . PHE A 1 69 ? -2.828 -4.316 14.349 1.00 96.69 69 PHE A CA 1
ATOM 579 C C . PHE A 1 69 ? -2.870 -5.797 14.727 1.00 96.69 69 PHE A C 1
ATOM 581 O O . PHE A 1 69 ? -3.889 -6.447 14.523 1.00 96.69 69 PHE A O 1
ATOM 588 N N . GLU A 1 70 ? -1.800 -6.327 15.311 1.00 94.69 70 GLU A N 1
ATOM 589 C CA . GLU A 1 70 ? -1.744 -7.721 15.764 1.00 94.69 70 GLU A CA 1
ATOM 590 C C . GLU A 1 70 ? -2.517 -7.913 17.076 1.00 94.69 70 GLU A C 1
ATOM 592 O O . GLU A 1 70 ? -3.201 -8.914 17.263 1.00 94.69 70 GLU A O 1
ATOM 597 N N . GLU A 1 71 ? -2.452 -6.932 17.980 1.00 95.50 71 GLU A N 1
ATOM 598 C CA . GLU A 1 71 ? -3.078 -7.012 19.304 1.00 95.50 71 GLU A CA 1
ATOM 599 C C . GLU A 1 71 ? -4.591 -6.755 19.301 1.00 95.50 71 GLU A C 1
ATOM 601 O O . GLU A 1 71 ? -5.308 -7.266 20.168 1.00 95.50 71 GLU A O 1
ATOM 606 N N . LYS A 1 72 ? -5.067 -5.881 18.405 1.00 95.00 72 LYS A N 1
ATOM 607 C CA . LYS A 1 72 ? -6.444 -5.352 18.396 1.00 95.00 72 LYS A CA 1
ATOM 608 C C . LYS A 1 72 ? -7.132 -5.464 17.041 1.00 95.00 72 LYS A C 1
ATOM 610 O O . LYS A 1 72 ? -8.317 -5.145 16.957 1.00 95.00 72 LYS A O 1
ATOM 615 N N . GLY A 1 73 ? -6.408 -5.845 15.991 1.00 95.25 73 GLY A N 1
ATOM 616 C CA . GLY A 1 73 ? -6.955 -5.892 14.646 1.00 95.25 73 GLY A CA 1
ATOM 617 C C . GLY A 1 73 ? -7.947 -7.032 14.456 1.00 95.25 73 GLY A C 1
ATOM 618 O O . GLY A 1 73 ? -7.782 -8.133 14.975 1.00 95.25 73 GLY A O 1
ATOM 619 N N . GLU A 1 74 ? -8.976 -6.764 13.663 1.00 96.81 74 GLU A N 1
ATOM 620 C CA . GLU A 1 74 ? -9.896 -7.780 13.156 1.00 96.81 74 GLU A CA 1
ATOM 621 C C . GLU A 1 74 ? -9.445 -8.207 11.755 1.00 96.81 74 GLU A C 1
ATOM 623 O O . GLU A 1 74 ? -9.047 -7.363 10.948 1.00 96.81 74 GLU A O 1
ATOM 628 N N . ILE A 1 75 ? -9.507 -9.506 11.451 1.00 97.19 75 ILE A N 1
ATOM 629 C CA . ILE A 1 75 ? -9.252 -9.991 10.090 1.00 97.19 75 ILE A CA 1
ATOM 630 C C . ILE A 1 75 ? -10.466 -9.659 9.219 1.00 97.19 75 ILE A C 1
ATOM 632 O O . ILE A 1 75 ? -11.579 -10.110 9.486 1.00 97.19 75 ILE A O 1
ATOM 636 N N . GLU A 1 76 ? -10.237 -8.893 8.157 1.00 97.56 76 GLU A N 1
ATOM 637 C CA . GLU A 1 76 ? -11.227 -8.555 7.137 1.00 97.56 76 GLU A CA 1
ATOM 638 C C . GLU A 1 76 ? -10.614 -8.715 5.735 1.00 97.56 76 GLU A C 1
ATOM 640 O O . GLU A 1 76 ? -9.435 -8.432 5.522 1.00 97.56 76 GLU A O 1
ATOM 645 N N . THR A 1 77 ? -11.421 -9.119 4.751 1.00 97.75 77 THR A N 1
ATOM 646 C CA . THR A 1 77 ? -10.994 -9.216 3.346 1.00 97.75 77 THR A CA 1
ATOM 647 C C . THR A 1 77 ? -11.421 -7.969 2.572 1.00 97.75 77 THR A C 1
ATOM 649 O O . THR A 1 77 ? -12.605 -7.623 2.522 1.00 97.75 77 THR A O 1
ATOM 652 N N . PHE A 1 78 ? -10.478 -7.320 1.886 1.00 97.50 78 PHE A N 1
ATOM 653 C CA . PHE A 1 78 ? -10.735 -6.127 1.074 1.00 97.50 78 PHE A CA 1
ATOM 654 C C . PHE A 1 78 ? -10.544 -6.395 -0.409 1.00 97.50 78 PHE A C 1
ATOM 656 O O . PHE A 1 78 ? -9.632 -7.109 -0.810 1.00 97.50 78 PHE A O 1
ATOM 663 N N . LYS A 1 79 ? -11.341 -5.730 -1.253 1.00 96.44 79 LYS A N 1
ATOM 664 C CA . LYS A 1 79 ? -10.972 -5.554 -2.662 1.00 96.44 79 LYS A CA 1
ATOM 665 C C . LYS A 1 79 ? -9.779 -4.606 -2.732 1.00 96.44 79 LYS A C 1
ATOM 667 O O . LYS A 1 79 ? -9.873 -3.489 -2.227 1.00 96.44 79 LYS A O 1
ATOM 672 N N . ILE A 1 80 ? -8.696 -5.020 -3.386 1.00 95.75 80 ILE A N 1
ATOM 673 C CA . ILE A 1 80 ? -7.457 -4.228 -3.451 1.00 95.75 80 ILE A CA 1
ATOM 674 C C . ILE A 1 80 ? -7.727 -2.862 -4.088 1.00 95.75 80 ILE A C 1
ATOM 676 O O . ILE A 1 80 ? -7.269 -1.837 -3.593 1.00 95.75 80 ILE A O 1
ATOM 680 N N . ASN A 1 81 ? -8.555 -2.825 -5.134 1.00 94.12 81 ASN A N 1
ATOM 681 C CA . ASN A 1 81 ? -8.917 -1.579 -5.796 1.00 94.12 81 ASN A CA 1
ATOM 682 C C . ASN A 1 81 ? -9.790 -0.649 -4.938 1.00 94.12 81 ASN A C 1
ATOM 684 O O . ASN A 1 81 ? -10.060 0.450 -5.393 1.00 94.12 81 ASN A O 1
ATOM 688 N N . ASN A 1 82 ? -10.244 -1.038 -3.742 1.00 94.56 82 ASN A N 1
ATOM 689 C CA . ASN A 1 82 ? -10.969 -0.166 -2.808 1.00 94.56 82 ASN A CA 1
ATOM 690 C C . ASN A 1 82 ? -10.063 0.450 -1.730 1.00 94.56 82 ASN A C 1
ATOM 692 O O . ASN A 1 82 ? -10.549 1.242 -0.921 1.00 94.56 82 ASN A O 1
ATOM 696 N N . LEU A 1 83 ? -8.782 0.083 -1.705 1.00 96.75 83 LEU A N 1
ATOM 697 C CA . LEU A 1 83 ? -7.814 0.623 -0.761 1.00 96.75 83 LEU A CA 1
ATOM 698 C C . LEU A 1 83 ? -7.314 2.000 -1.212 1.00 96.75 83 LEU A C 1
ATOM 700 O O . LEU A 1 83 ? -7.213 2.292 -2.405 1.00 96.75 83 LEU A O 1
ATOM 704 N N . PHE A 1 84 ? -7.007 2.828 -0.222 1.00 96.94 84 PHE A N 1
ATOM 705 C CA . PHE A 1 84 ? -6.247 4.061 -0.353 1.00 96.94 84 PHE A CA 1
ATOM 706 C C . PHE A 1 84 ? -4.794 3.801 0.044 1.00 96.94 84 PHE A C 1
ATOM 708 O O . PHE A 1 84 ? -4.513 2.964 0.903 1.00 96.94 84 PHE A O 1
ATOM 715 N N . PHE A 1 85 ? -3.881 4.539 -0.569 1.00 96.75 85 PHE A N 1
ATOM 716 C CA . PHE A 1 85 ? -2.438 4.376 -0.422 1.00 96.75 85 PHE A CA 1
ATOM 717 C C . PHE A 1 85 ? -1.806 5.705 -0.021 1.00 96.75 85 PHE A C 1
ATOM 719 O O . PHE A 1 85 ? -2.388 6.753 -0.255 1.00 96.75 85 PHE A O 1
ATOM 726 N N . TYR A 1 86 ? -0.615 5.686 0.558 1.00 95.75 86 TYR A N 1
ATOM 727 C CA . TYR A 1 86 ? 0.154 6.900 0.861 1.00 95.75 86 TYR A CA 1
ATOM 728 C C . TYR A 1 86 ? 1.617 6.780 0.415 1.00 95.75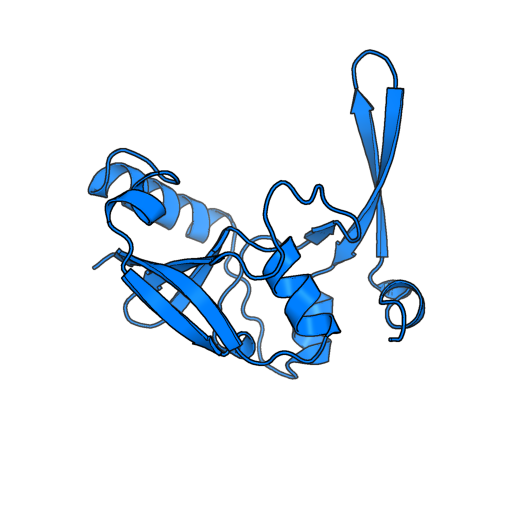 86 TYR A C 1
ATOM 730 O O . TYR A 1 86 ? 2.282 7.792 0.215 1.00 95.75 86 TYR A O 1
ATOM 738 N N . GLN A 1 87 ? 2.128 5.556 0.228 1.00 94.19 87 GLN A N 1
ATOM 739 C CA . GLN A 1 87 ? 3.491 5.314 -0.236 1.00 94.19 87 GLN A CA 1
ATOM 740 C C . GLN A 1 87 ? 3.532 5.276 -1.776 1.00 94.19 87 GLN A C 1
ATOM 742 O O . GLN A 1 87 ? 3.013 4.326 -2.367 1.00 94.19 87 GLN A O 1
ATOM 747 N N . PRO A 1 88 ? 4.137 6.273 -2.450 1.00 93.50 88 PRO A N 1
ATOM 748 C CA . PRO A 1 88 ? 4.054 6.415 -3.905 1.00 93.50 88 PRO A CA 1
ATOM 749 C C . PRO A 1 88 ? 4.936 5.430 -4.680 1.00 93.50 88 PRO A C 1
ATOM 751 O O . PRO A 1 88 ? 4.707 5.238 -5.872 1.00 93.50 88 PRO A O 1
ATOM 754 N N . THR A 1 89 ? 5.935 4.819 -4.039 1.00 93.75 89 THR A N 1
ATOM 755 C CA . THR A 1 89 ? 6.870 3.874 -4.667 1.00 93.75 89 THR A CA 1
ATOM 756 C C . THR A 1 89 ? 6.940 2.565 -3.891 1.00 93.75 89 THR A C 1
ATOM 758 O O . THR A 1 89 ? 6.725 2.541 -2.682 1.00 93.75 89 THR A O 1
ATOM 761 N N . VAL A 1 90 ? 7.215 1.454 -4.576 1.00 92.06 90 VAL A N 1
ATOM 762 C CA . VAL A 1 90 ? 7.359 0.124 -3.958 1.00 92.06 90 VAL A CA 1
ATOM 763 C C . VAL A 1 90 ? 8.538 -0.601 -4.598 1.00 92.06 90 VAL A C 1
ATOM 765 O O . VAL A 1 90 ? 8.637 -0.646 -5.819 1.00 92.06 90 VAL A O 1
ATOM 768 N N . GLY A 1 91 ? 9.425 -1.184 -3.790 1.00 88.75 91 GLY A N 1
ATOM 769 C CA . GLY A 1 91 ? 10.522 -2.018 -4.297 1.00 88.75 91 GLY A CA 1
ATOM 770 C C . GLY A 1 91 ? 10.014 -3.296 -4.975 1.00 88.75 91 GLY A C 1
ATOM 771 O O . GLY A 1 91 ? 9.139 -3.983 -4.444 1.00 88.75 91 GLY A O 1
ATOM 772 N N . ILE A 1 92 ? 10.572 -3.629 -6.135 1.00 84.12 92 ILE A N 1
ATOM 773 C CA . ILE A 1 92 ? 10.143 -4.783 -6.941 1.00 84.12 92 ILE A CA 1
ATOM 774 C C . ILE A 1 92 ? 10.629 -6.096 -6.316 1.00 84.12 92 ILE A C 1
ATOM 776 O O . ILE A 1 92 ? 9.870 -7.059 -6.257 1.00 84.12 92 ILE A O 1
ATOM 780 N N . ASP A 1 93 ? 11.825 -6.075 -5.722 1.00 74.19 93 ASP A N 1
ATOM 781 C CA . ASP A 1 93 ? 12.421 -7.189 -4.969 1.00 74.19 93 ASP A CA 1
ATOM 782 C C . ASP A 1 93 ? 12.600 -6.827 -3.487 1.00 74.19 93 ASP A C 1
ATOM 784 O O . ASP A 1 93 ? 13.641 -7.071 -2.874 1.00 74.19 93 ASP A O 1
ATOM 788 N N . GLY A 1 94 ? 11.595 -6.169 -2.902 1.00 60.97 94 GLY A N 1
ATOM 789 C CA . GLY A 1 94 ? 11.635 -5.813 -1.485 1.00 60.97 94 GLY A CA 1
ATOM 790 C C . GLY A 1 94 ? 11.842 -7.038 -0.587 1.00 60.97 94 GLY A C 1
ATOM 791 O O . GLY A 1 94 ? 11.360 -8.128 -0.912 1.00 60.97 94 GLY A O 1
ATOM 792 N N . PRO A 1 95 ? 12.536 -6.886 0.553 1.00 53.69 95 PRO A N 1
ATOM 793 C CA . PRO A 1 95 ? 12.825 -8.008 1.429 1.00 53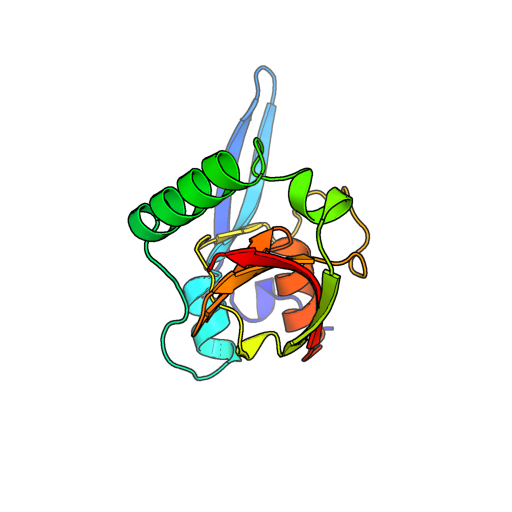.69 95 PRO A CA 1
ATOM 794 C C . PRO A 1 95 ? 11.527 -8.661 1.925 1.00 53.69 95 PRO A C 1
ATOM 796 O O . PRO A 1 95 ? 10.677 -8.023 2.549 1.00 53.69 95 PRO A O 1
ATOM 799 N N . GLN A 1 96 ? 11.382 -9.956 1.644 1.00 59.50 96 GLN A N 1
ATOM 800 C CA . GLN A 1 96 ? 10.233 -10.760 2.054 1.00 59.50 96 GLN A CA 1
ATOM 801 C C . GLN A 1 96 ? 10.453 -11.283 3.476 1.00 59.50 96 GLN A C 1
ATOM 803 O O . GLN A 1 96 ? 10.726 -12.458 3.689 1.00 59.50 96 GLN A O 1
ATOM 808 N N . TYR A 1 97 ? 10.351 -10.396 4.468 1.00 61.50 97 TYR A N 1
ATOM 809 C CA . TYR A 1 97 ? 10.312 -10.802 5.882 1.00 61.50 97 TYR A CA 1
ATOM 810 C C . TYR A 1 97 ? 8.964 -11.436 6.283 1.00 61.50 97 TYR A C 1
ATOM 812 O O . TYR A 1 97 ? 8.787 -11.839 7.427 1.00 61.50 97 TYR A O 1
ATOM 820 N N . SER A 1 98 ? 8.015 -11.506 5.346 1.00 65.81 98 SER A N 1
ATOM 821 C CA . SER A 1 98 ? 6.653 -12.021 5.508 1.00 65.81 98 SER A CA 1
ATOM 822 C C . SER A 1 98 ? 6.269 -12.826 4.264 1.00 65.81 98 SER A C 1
ATOM 824 O O . SER A 1 98 ? 6.725 -12.502 3.160 1.00 65.81 98 SER A O 1
ATOM 826 N N . HIS A 1 99 ? 5.409 -13.831 4.419 1.00 77.62 99 HIS A N 1
ATOM 827 C CA . HIS A 1 99 ? 4.843 -14.568 3.293 1.00 77.62 99 HIS A CA 1
ATOM 828 C C . HIS A 1 99 ? 3.901 -13.669 2.485 1.00 77.62 99 HIS A C 1
ATOM 830 O O . HIS A 1 99 ? 3.274 -12.755 3.015 1.00 77.62 99 HIS A O 1
ATOM 836 N N . VAL A 1 100 ? 3.784 -13.916 1.176 1.00 76.69 100 VAL A N 1
ATOM 837 C CA . VAL A 1 100 ? 2.904 -13.121 0.293 1.00 76.69 100 VAL A CA 1
ATOM 838 C C . VAL A 1 100 ? 1.426 -13.188 0.705 1.00 76.69 100 VAL A C 1
ATOM 840 O O . VAL A 1 100 ? 0.683 -12.247 0.429 1.00 76.69 100 VAL A O 1
ATOM 843 N N . ASP A 1 101 ? 1.048 -14.263 1.396 1.00 81.62 101 ASP A N 1
ATOM 844 C CA . ASP A 1 101 ? -0.307 -14.540 1.875 1.00 81.62 101 ASP A CA 1
ATOM 845 C C . ASP A 1 101 ? -0.563 -14.003 3.296 1.00 81.62 101 ASP A C 1
ATOM 847 O O . ASP A 1 101 ? -1.684 -14.098 3.792 1.00 81.62 101 ASP A O 1
ATOM 851 N N . ASP A 1 102 ? 0.446 -13.417 3.956 1.00 88.88 102 ASP A N 1
ATOM 852 C CA . ASP A 1 102 ? 0.259 -12.817 5.277 1.00 88.88 102 ASP A CA 1
ATOM 853 C C . ASP A 1 102 ? -0.670 -11.595 5.188 1.00 88.88 102 ASP A C 1
ATOM 855 O O . ASP A 1 102 ? -0.527 -10.779 4.259 1.00 88.88 102 ASP A O 1
ATOM 859 N N . PRO A 1 103 ? -1.559 -11.391 6.182 1.00 94.25 103 PRO A N 1
ATOM 860 C CA . PRO A 1 103 ? -2.449 -10.244 6.199 1.00 94.25 103 PRO A CA 1
ATOM 861 C C . PRO A 1 103 ? -1.685 -8.924 6.057 1.00 94.25 103 PRO A C 1
ATOM 863 O O . PRO A 1 103 ? -0.585 -8.725 6.590 1.00 94.25 103 PRO A O 1
ATOM 866 N N . VAL A 1 104 ? -2.267 -7.986 5.322 1.00 96.25 104 VAL A N 1
ATOM 867 C CA . VAL A 1 104 ? -1.793 -6.597 5.300 1.00 96.25 104 VAL A CA 1
ATOM 868 C C . VAL A 1 104 ? -2.392 -5.812 6.463 1.00 96.25 104 VAL A C 1
ATOM 870 O O . VAL A 1 104 ? -3.303 -6.286 7.134 1.00 96.25 104 VAL A O 1
ATOM 873 N N . PHE A 1 105 ? -1.885 -4.616 6.744 1.00 97.62 105 PHE A N 1
ATOM 874 C CA . PHE A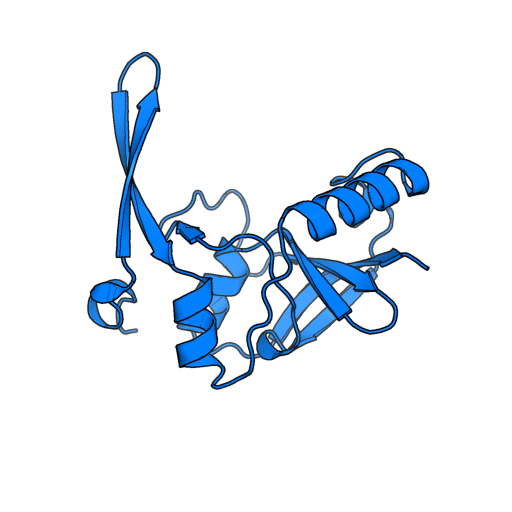 1 105 ? -2.440 -3.771 7.804 1.00 97.62 105 PHE A CA 1
ATOM 875 C C . PHE A 1 105 ? -3.304 -2.690 7.173 1.00 97.62 105 PHE A C 1
ATOM 877 O O . PHE A 1 105 ? -2.833 -1.962 6.296 1.00 97.62 105 PHE A O 1
ATOM 884 N N . VAL A 1 106 ? -4.566 -2.591 7.593 1.00 98.31 106 VAL A N 1
ATOM 885 C CA . VAL A 1 106 ? -5.531 -1.629 7.045 1.00 98.31 106 VAL A CA 1
ATOM 886 C C . VAL A 1 106 ? -6.150 -0.785 8.150 1.00 98.31 106 VAL A C 1
ATOM 888 O O . VAL A 1 106 ? -6.639 -1.290 9.156 1.00 98.31 106 VAL A O 1
ATOM 891 N N . ILE A 1 107 ? -6.170 0.527 7.942 1.00 97.62 107 ILE A N 1
ATOM 892 C CA . ILE A 1 107 ? -6.893 1.461 8.803 1.00 97.62 107 ILE A CA 1
ATOM 893 C C . ILE A 1 107 ? -8.268 1.694 8.192 1.00 97.62 107 ILE A C 1
ATOM 895 O O . ILE A 1 107 ? -8.377 2.181 7.062 1.00 97.62 107 ILE A O 1
ATOM 899 N N . LYS A 1 108 ? -9.322 1.393 8.949 1.00 96.44 108 LYS A N 1
ATOM 900 C CA . LYS A 1 108 ? -10.696 1.758 8.605 1.00 96.44 108 LYS A CA 1
ATOM 901 C C . LYS A 1 108 ? -11.027 3.130 9.166 1.00 96.44 108 LYS A C 1
ATOM 903 O O . LYS A 1 108 ? -11.089 3.317 10.379 1.00 96.44 108 LYS A O 1
ATOM 908 N N . LEU A 1 109 ? -11.292 4.055 8.253 1.00 93.00 109 LEU A N 1
ATOM 909 C CA . LEU A 1 109 ? -11.949 5.330 8.510 1.00 93.00 109 LEU A CA 1
ATOM 910 C C . LEU A 1 109 ? -13.384 5.263 7.980 1.00 93.00 109 LEU A C 1
ATOM 912 O O . LEU A 1 109 ? -13.692 4.460 7.098 1.00 93.00 109 LEU A O 1
ATOM 916 N N . LYS A 1 110 ? -14.252 6.171 8.437 1.00 87.50 110 LYS A N 1
ATOM 917 C CA . LYS A 1 110 ? -15.682 6.223 8.067 1.00 87.50 110 LYS A CA 1
ATOM 918 C C . LYS A 1 110 ? -15.978 6.053 6.564 1.00 87.50 110 LYS A C 1
ATOM 920 O O . LYS A 1 110 ? -17.002 5.478 6.205 1.00 87.50 110 LYS A O 1
ATOM 925 N N . HIS A 1 111 ? -15.100 6.544 5.686 1.00 88.31 111 HIS A N 1
ATOM 926 C CA . HIS A 1 111 ? -15.291 6.508 4.229 1.00 88.31 111 HIS A CA 1
ATOM 927 C C . HIS A 1 111 ? -14.078 5.999 3.439 1.00 88.31 111 HIS A C 1
ATOM 929 O O . HIS A 1 111 ? -14.071 6.098 2.214 1.00 88.31 111 HIS A O 1
ATOM 935 N N . ARG A 1 112 ? -13.027 5.511 4.108 1.00 93.19 112 ARG A N 1
ATOM 936 C CA . ARG A 1 112 ? -11.767 5.128 3.451 1.00 93.19 112 ARG A CA 1
ATOM 937 C C . ARG A 1 112 ? -11.125 3.957 4.181 1.00 93.19 112 ARG A C 1
ATOM 939 O O . ARG A 1 112 ? -11.107 3.939 5.406 1.00 93.19 112 ARG A O 1
ATOM 946 N N . ASN A 1 113 ? -10.553 3.033 3.416 1.00 96.69 113 ASN A N 1
ATOM 947 C CA . ASN A 1 113 ? -9.736 1.939 3.933 1.00 96.69 113 ASN A CA 1
ATOM 948 C C . ASN A 1 113 ? -8.308 2.178 3.457 1.00 96.69 113 ASN A C 1
ATOM 950 O O . ASN A 1 113 ? -8.066 2.138 2.253 1.00 96.69 113 ASN A O 1
ATOM 954 N N . ILE A 1 114 ? -7.391 2.492 4.362 1.00 97.38 114 ILE A N 1
ATOM 955 C CA . ILE A 1 114 ? -6.026 2.893 4.009 1.00 97.38 114 ILE A CA 1
ATOM 956 C C . ILE A 1 114 ? -5.093 1.715 4.256 1.00 97.38 114 ILE A C 1
ATOM 958 O O . ILE A 1 114 ? -5.067 1.185 5.365 1.00 97.38 114 ILE A O 1
ATOM 962 N N . LEU A 1 115 ? -4.315 1.327 3.245 1.00 97.62 115 LEU A N 1
ATOM 963 C CA . LEU A 1 115 ? -3.229 0.369 3.408 1.00 97.62 115 LEU A CA 1
ATOM 964 C C . LEU A 1 115 ? -2.124 1.015 4.253 1.00 97.62 115 LEU A C 1
ATOM 966 O O . LEU A 1 115 ? -1.420 1.908 3.781 1.00 97.62 115 LEU A O 1
ATOM 970 N N . TYR A 1 116 ? -1.990 0.561 5.496 1.00 96.94 116 TYR A N 1
ATOM 971 C CA . TYR A 1 116 ? -0.968 1.019 6.432 1.00 96.94 116 TYR A CA 1
ATOM 972 C C . TYR A 1 116 ? 0.368 0.311 6.193 1.00 96.94 116 TYR A C 1
ATOM 974 O O . TYR A 1 116 ? 1.405 0.952 6.104 1.00 96.94 116 TYR A O 1
ATOM 982 N N . ASN A 1 117 ? 0.349 -1.013 6.042 1.00 94.50 117 ASN A N 1
ATOM 983 C CA . ASN A 1 117 ? 1.549 -1.810 5.785 1.00 94.50 117 ASN A CA 1
ATOM 984 C C . ASN A 1 117 ? 1.209 -3.006 4.887 1.00 94.50 117 ASN A C 1
ATOM 986 O O . ASN A 1 117 ? 0.065 -3.447 4.850 1.00 94.50 117 ASN A O 1
ATOM 990 N N . GLY A 1 118 ? 2.199 -3.545 4.175 1.00 93.19 118 GLY A N 1
ATOM 991 C CA . GLY A 1 118 ? 2.033 -4.656 3.238 1.00 93.19 118 GLY A CA 1
ATOM 992 C C . GLY A 1 118 ? 2.049 -4.238 1.766 1.00 93.19 118 GLY A C 1
ATOM 993 O O . GLY A 1 118 ? 1.448 -4.914 0.931 1.00 93.19 118 GLY A O 1
ATOM 994 N N . TYR A 1 119 ? 2.736 -3.143 1.422 1.00 94.00 119 TYR A N 1
ATOM 995 C CA . TYR A 1 119 ? 2.834 -2.640 0.046 1.00 94.00 119 TYR A CA 1
ATOM 996 C C . TYR A 1 119 ? 3.431 -3.659 -0.930 1.00 94.00 119 TYR A C 1
ATOM 998 O O . TYR A 1 119 ? 2.853 -3.885 -1.988 1.00 94.00 119 TYR A O 1
ATOM 1006 N N . HIS A 1 120 ? 4.517 -4.345 -0.561 1.00 90.75 120 HIS A N 1
ATOM 1007 C CA . HIS A 1 120 ? 5.100 -5.396 -1.404 1.00 90.75 120 HIS A CA 1
ATOM 1008 C C . HIS A 1 120 ? 4.126 -6.558 -1.649 1.00 90.75 120 HIS A C 1
ATOM 1010 O O . HIS A 1 120 ? 4.006 -7.030 -2.776 1.00 90.75 120 HIS A O 1
ATOM 1016 N N . ARG A 1 121 ? 3.380 -6.984 -0.618 1.00 90.88 121 A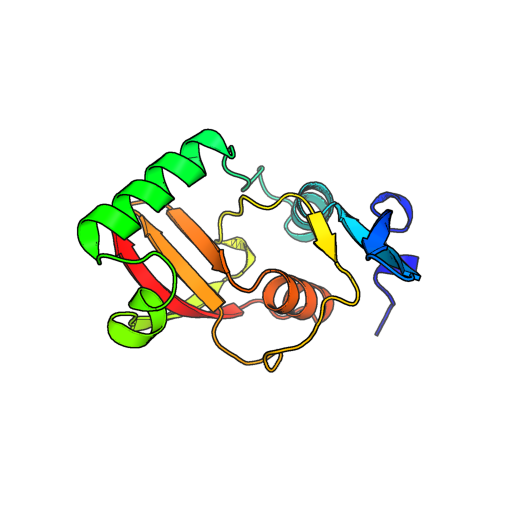RG A N 1
ATOM 1017 C CA . ARG A 1 121 ? 2.370 -8.052 -0.738 1.00 90.88 121 ARG A CA 1
ATOM 1018 C C . ARG A 1 121 ? 1.202 -7.617 -1.615 1.00 90.88 121 ARG A C 1
ATOM 1020 O O . ARG A 1 121 ? 0.785 -8.347 -2.509 1.00 90.88 121 ARG A O 1
ATOM 1027 N N . THR A 1 122 ? 0.720 -6.395 -1.406 1.00 94.06 122 THR A N 1
ATOM 1028 C CA . THR A 1 122 ? -0.349 -5.799 -2.214 1.00 94.06 122 THR A CA 1
ATOM 1029 C C . THR A 1 122 ? 0.070 -5.707 -3.679 1.00 94.06 122 THR A C 1
ATOM 1031 O O . THR A 1 122 ? -0.662 -6.152 -4.558 1.00 94.06 122 THR A O 1
ATOM 1034 N N . PHE A 1 123 ? 1.276 -5.209 -3.947 1.00 93.00 123 PHE A N 1
ATOM 1035 C CA . PHE A 1 123 ? 1.846 -5.126 -5.287 1.00 93.00 123 PHE A CA 1
ATOM 1036 C C . PHE A 1 123 ? 1.989 -6.502 -5.954 1.00 93.00 123 PHE A C 1
ATOM 1038 O O . PHE A 1 123 ? 1.518 -6.689 -7.078 1.00 93.00 123 PHE A O 1
ATOM 1045 N N . ALA A 1 124 ? 2.551 -7.487 -5.248 1.00 90.25 124 ALA A N 1
ATOM 1046 C CA . ALA A 1 124 ? 2.686 -8.854 -5.749 1.00 90.25 124 ALA A CA 1
ATOM 1047 C C . ALA A 1 124 ? 1.325 -9.483 -6.096 1.00 90.25 124 ALA A C 1
ATOM 1049 O O . ALA A 1 124 ? 1.195 -10.144 -7.127 1.00 90.25 124 ALA A O 1
ATOM 1050 N N . ASN A 1 125 ? 0.299 -9.245 -5.274 1.00 92.19 125 ASN A N 1
ATOM 1051 C CA . ASN A 1 125 ? -1.063 -9.701 -5.541 1.00 92.19 125 ASN A CA 1
ATOM 1052 C C . ASN A 1 125 ? -1.666 -9.030 -6.784 1.00 92.19 125 ASN A C 1
ATOM 1054 O O . ASN A 1 125 ? -2.254 -9.720 -7.617 1.00 92.19 125 ASN A O 1
ATOM 1058 N N . ILE A 1 126 ? -1.447 -7.725 -6.982 1.00 92.38 126 ILE A N 1
ATOM 1059 C CA . ILE A 1 126 ? -1.900 -7.023 -8.194 1.00 92.38 126 ILE A CA 1
ATOM 1060 C C . ILE A 1 126 ? -1.251 -7.618 -9.454 1.00 92.38 126 ILE A C 1
ATOM 1062 O O . ILE A 1 126 ? -1.948 -7.858 -10.440 1.00 92.38 126 ILE A O 1
ATOM 1066 N N . ILE A 1 127 ? 0.059 -7.899 -9.431 1.00 90.31 127 ILE A N 1
ATOM 1067 C CA . ILE A 1 127 ? 0.771 -8.519 -10.567 1.00 90.31 127 ILE A CA 1
ATOM 1068 C C . ILE A 1 127 ? 0.202 -9.904 -10.897 1.00 90.31 127 ILE A C 1
ATOM 1070 O O . ILE A 1 127 ? 0.069 -10.258 -12.069 1.00 90.31 127 ILE A O 1
ATOM 1074 N N . LYS A 1 128 ? -0.164 -10.678 -9.870 1.00 89.75 128 LYS A N 1
ATOM 1075 C CA . LYS A 1 128 ? -0.769 -12.013 -10.002 1.00 89.75 128 LYS A CA 1
ATOM 1076 C C . LYS A 1 128 ? -2.262 -11.984 -10.361 1.00 89.75 128 LYS A C 1
ATOM 1078 O O . LYS A 1 128 ? -2.897 -13.033 -10.364 1.00 89.75 128 LYS A O 1
ATOM 1083 N N . ASP A 1 129 ? -2.817 -10.810 -10.655 1.00 91.12 129 ASP A N 1
ATOM 1084 C CA . ASP A 1 129 ? -4.237 -10.581 -10.943 1.00 91.12 129 ASP A CA 1
ATOM 1085 C C . ASP A 1 129 ? -5.197 -10.934 -9.787 1.00 91.12 129 ASP A C 1
ATOM 1087 O O . ASP A 1 129 ? -6.410 -11.064 -9.972 1.00 91.12 129 ASP A O 1
ATOM 1091 N N . VAL A 1 130 ? -4.677 -11.024 -8.561 1.00 92.81 130 VAL A N 1
ATOM 1092 C CA . VAL A 1 130 ? -5.477 -11.226 -7.351 1.00 92.81 130 VAL A CA 1
ATOM 1093 C C . VAL A 1 130 ? -6.274 -9.951 -7.059 1.00 92.81 130 VAL A C 1
ATOM 1095 O O . VAL A 1 130 ? -5.752 -8.837 -7.108 1.00 92.81 130 VAL A O 1
ATOM 1098 N N . LYS A 1 131 ? -7.575 -10.097 -6.782 1.00 94.56 131 LYS A N 1
ATOM 1099 C CA . LYS A 1 131 ? -8.505 -8.959 -6.618 1.00 94.56 131 LYS A CA 1
ATOM 1100 C C . LYS A 1 131 ? -8.751 -8.567 -5.169 1.00 94.56 131 LYS A C 1
ATOM 1102 O O . LYS A 1 131 ? -9.213 -7.452 -4.913 1.00 94.56 131 LYS A O 1
ATOM 1107 N N . THR A 1 132 ? -8.479 -9.473 -4.241 1.00 97.00 132 THR A N 1
ATOM 1108 C CA . THR A 1 132 ? -8.767 -9.314 -2.818 1.00 97.00 132 THR A CA 1
ATOM 1109 C C . THR A 1 132 ? -7.550 -9.626 -1.971 1.00 97.00 132 THR A C 1
ATOM 1111 O O . THR A 1 132 ? -6.700 -10.407 -2.382 1.00 97.00 132 THR A O 1
ATOM 1114 N N . ILE A 1 133 ? -7.471 -9.025 -0.792 1.00 96.69 133 ILE A N 1
ATOM 1115 C CA . ILE A 1 133 ? -6.390 -9.258 0.159 1.00 96.69 133 ILE A CA 1
ATOM 1116 C C . ILE A 1 133 ? -6.958 -9.291 1.572 1.00 96.69 133 ILE A C 1
ATOM 1118 O O . ILE A 1 133 ? -7.842 -8.492 1.900 1.00 96.69 133 ILE A O 1
ATOM 1122 N N . ASP A 1 134 ? -6.468 -10.221 2.383 1.00 97.25 134 ASP A N 1
ATOM 1123 C CA . ASP A 1 134 ? -6.805 -10.278 3.801 1.00 97.25 134 ASP A CA 1
ATOM 1124 C C . ASP A 1 134 ? -5.984 -9.249 4.568 1.00 97.25 134 ASP A C 1
ATOM 1126 O O . ASP A 1 134 ? -4.814 -8.999 4.261 1.00 97.25 134 ASP A O 1
ATOM 1130 N N . ALA A 1 135 ? -6.611 -8.621 5.556 1.00 97.81 135 ALA A N 1
ATOM 1131 C CA . ALA A 1 135 ? -5.997 -7.569 6.337 1.00 97.81 135 ALA A CA 1
ATOM 1132 C C . ALA A 1 135 ? -6.358 -7.664 7.816 1.00 97.81 135 ALA A C 1
ATOM 1134 O O . ALA A 1 135 ? -7.520 -7.860 8.168 1.00 97.81 135 ALA A O 1
ATOM 1135 N N . LEU A 1 136 ? -5.369 -7.429 8.676 1.00 98.06 136 LEU A N 1
ATOM 1136 C CA . LEU A 1 136 ? -5.607 -7.045 10.060 1.00 98.06 136 LEU A CA 1
ATOM 1137 C C . LEU A 1 136 ? -6.006 -5.576 10.089 1.00 98.06 136 LEU A C 1
ATOM 1139 O O . LEU A 1 136 ? -5.318 -4.710 9.538 1.00 98.06 136 LEU A O 1
ATOM 1143 N N . THR A 1 137 ? -7.144 -5.309 10.714 1.00 97.56 137 THR A N 1
ATOM 1144 C CA . THR A 1 137 ? -7.833 -4.038 10.561 1.00 97.56 137 THR A CA 1
ATOM 1145 C C . THR A 1 137 ? -8.117 -3.387 11.895 1.00 97.56 137 THR A C 1
ATOM 1147 O O . THR A 1 137 ? -8.779 -3.972 12.749 1.00 97.56 137 THR A O 1
ATOM 1150 N N . ILE A 1 138 ? -7.689 -2.136 12.040 1.00 97.00 138 ILE A N 1
ATOM 1151 C CA . ILE A 1 138 ? -8.075 -1.277 13.163 1.00 97.00 138 ILE A CA 1
ATOM 1152 C C . ILE A 1 138 ? -9.034 -0.192 12.678 1.00 97.00 138 ILE A C 1
ATOM 1154 O O . ILE A 1 138 ? -8.959 0.267 11.535 1.00 97.00 138 ILE A O 1
ATOM 1158 N N . LYS A 1 139 ? -9.952 0.226 13.549 1.00 94.81 139 LYS A N 1
ATOM 1159 C CA . LYS A 1 139 ? -10.935 1.280 13.268 1.00 94.81 139 LYS A CA 1
ATOM 1160 C C . LYS A 1 139 ? -10.542 2.538 14.036 1.00 94.81 139 LYS A C 1
ATOM 1162 O O . LYS A 1 139 ? -10.350 2.474 15.248 1.00 94.81 139 LYS A O 1
ATOM 1167 N N . LEU A 1 140 ? -10.452 3.665 13.337 1.00 87.88 140 LEU A N 1
ATOM 1168 C CA . LEU A 1 140 ? -10.408 4.992 13.954 1.00 87.88 140 LEU A CA 1
ATOM 1169 C C . LEU A 1 140 ? -11.780 5.640 13.735 1.00 87.88 140 LEU A C 1
ATOM 1171 O O . LEU A 1 140 ? -12.313 5.579 12.623 1.00 87.88 140 LEU A O 1
ATOM 1175 N N . GLY A 1 141 ? -12.363 6.158 14.822 1.00 69.50 141 GLY A N 1
ATOM 1176 C CA . GLY A 1 141 ? -13.729 6.701 14.871 1.00 69.50 141 GLY A CA 1
ATOM 1177 C C . GLY A 1 141 ? -13.988 7.853 13.909 1.00 69.50 141 GLY A C 1
ATOM 1178 O O . GLY A 1 141 ? -13.052 8.642 13.660 1.00 69.50 141 GLY A O 1
#

Secondary structure (DSSP, 8-state):
---HHHH-GGGEEEEEEEETTEEEEEEEEEHHHHHHHHH--S--BPPHHHHHHHHHHHHHHHS-SSHHHHHHPEEEEEEGGGEEB---EEETT---SS-TTSPEEEEEETTEEEEEE-HHHHHHHHHTT--EEEEEEEE--

Sequence (141 aa):
MMDVRERFPELLQTREYVKPKETVSYEEINFREFAKQIFKSDDKFIELNDFEVIRQSIISTFGNDTSCFEEKGEIETFKINNLFFYQPTVGIDGPQYSHVDDPVFVIKLKHRNILYNGYHRTFANIIKDVKTIDALTIKLG

Foldseek 3Di:
DDQPCVVCVVQKDWDWDDDPPDTDIFIKGQVQVVLCVLLVDPGLEDEPVVVVVVQVLCCVVPVHRPCCLVVPFDKDKDFLNQAHEHDRMDTQCPDCPDDLQDAFAWEDDPRHIYGPGDPNSSVVCVVVVNGMHIHGYDYDD